Protein AF-A0A7W6P1G5-F1 (afdb_monomer)

Sequence (69 aa):
MMPLRTIAPRNIQATEDVIRAAQWLAERRGEAFGAAVSTVKARFGISAVEAADAIELALQMRTVRRAFG

Secondary structure (DSSP, 8-state):
---------------HHHHHHHHHHHHSTT--HHHHHHHHHHHH---HHHHHHHHHHHHHHHHHHHH--

Mean predicted aligned error: 9.22 Å

Radius of gyration: 12.97 Å; Cα contacts (8 Å, |Δi|>4): 47; chains: 1; bounding box: 31×23×42 Å

Foldseek 3Di:
DDDDPPPPLPPCPQDPLLCVLLVVLLPPPPDDLVVSLVVSCVPSVDDSVSSVSSVVSNVVVNVCVVVPD

Organism: NCBI:txid485907

Solvent-accessible surface area (backbone atoms only — not comparable to full-atom values): 4122 Å² total; per-residue (Å²): 136,81,79,79,78,76,75,65,79,70,85,67,82,63,47,72,59,31,51,52,47,10,51,57,53,42,68,51,78,86,67,61,66,80,66,44,37,61,53,45,24,71,71,62,72,47,51,76,66,46,31,51,52,15,50,56,49,14,52,51,52,46,48,50,53,65,75,77,98

pLDDT: mean 71.53, std 13.92, range [41.66, 86.69]

Structure (mmCIF, N/CA/C/O backbone):
data_AF-A0A7W6P1G5-F1
#
_entry.id   AF-A0A7W6P1G5-F1
#
loop_
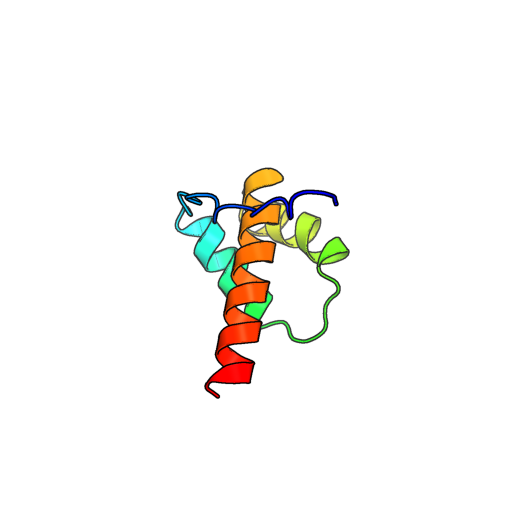_atom_site.group_PDB
_atom_site.id
_atom_site.type_symbol
_atom_site.label_atom_id
_atom_site.label_alt_id
_atom_site.label_comp_id
_atom_site.label_asym_id
_atom_site.label_entity_id
_atom_site.label_seq_id
_atom_site.pdbx_PDB_ins_code
_atom_site.Cartn_x
_atom_site.Cartn_y
_atom_site.Cartn_z
_atom_site.occupancy
_atom_site.B_iso_or_equiv
_atom_site.auth_seq_id
_atom_site.auth_comp_id
_atom_site.auth_asym_id
_atom_site.auth_atom_id
_atom_site.pdbx_PDB_model_num
ATOM 1 N N . MET A 1 1 ? -15.311 0.749 -32.344 1.00 52.81 1 MET A N 1
ATOM 2 C CA . MET A 1 1 ? -14.172 1.535 -31.826 1.00 52.81 1 MET A CA 1
ATOM 3 C C . MET A 1 1 ? -14.506 1.904 -30.386 1.00 52.81 1 MET A C 1
ATOM 5 O O . MET A 1 1 ? -15.354 2.757 -30.179 1.00 52.81 1 MET A O 1
ATOM 9 N N . MET A 1 2 ? -14.007 1.151 -29.400 1.00 41.66 2 MET A N 1
ATOM 10 C CA . MET A 1 2 ? -14.331 1.402 -27.988 1.00 41.66 2 MET A CA 1
ATOM 11 C C . MET A 1 2 ? -13.467 2.552 -27.457 1.00 41.66 2 MET A C 1
ATOM 13 O O . MET A 1 2 ? -12.261 2.535 -27.713 1.00 41.66 2 MET A O 1
ATOM 17 N N . PRO A 1 3 ? -14.035 3.546 -26.751 1.00 55.72 3 PRO A N 1
ATOM 18 C CA . PRO A 1 3 ? -13.238 4.612 -26.173 1.00 55.72 3 PRO A CA 1
ATOM 19 C C . PRO A 1 3 ? -12.362 4.019 -25.070 1.00 55.72 3 PRO A C 1
ATOM 21 O O . PRO A 1 3 ? -12.849 3.346 -24.159 1.00 55.72 3 PRO A O 1
ATOM 24 N N . LEU A 1 4 ? -11.056 4.259 -25.176 1.00 47.16 4 LEU A N 1
ATOM 25 C CA . LEU A 1 4 ? -10.112 4.024 -24.096 1.00 47.16 4 LEU A CA 1
ATOM 26 C C . LEU A 1 4 ? -10.647 4.778 -22.877 1.00 47.16 4 LEU A C 1
ATOM 28 O O . LEU A 1 4 ? -10.733 6.005 -22.888 1.00 47.16 4 LEU A O 1
ATOM 32 N N . ARG A 1 5 ? -11.076 4.039 -21.852 1.00 42.47 5 ARG A N 1
ATOM 33 C CA . ARG A 1 5 ? -11.428 4.597 -20.550 1.00 42.47 5 ARG A CA 1
ATOM 34 C C . ARG A 1 5 ? -10.137 5.177 -19.991 1.00 42.47 5 ARG A C 1
ATOM 36 O O . ARG A 1 5 ? -9.363 4.455 -19.371 1.00 42.47 5 ARG A O 1
ATOM 43 N N . THR A 1 6 ? -9.876 6.451 -20.273 1.00 47.06 6 THR A N 1
ATOM 44 C CA . THR A 1 6 ? -8.859 7.228 -19.575 1.00 47.06 6 THR A CA 1
ATOM 45 C C . THR A 1 6 ? -9.240 7.150 -18.108 1.00 47.06 6 THR A C 1
ATOM 47 O O . THR A 1 6 ? -10.194 7.787 -17.664 1.00 47.06 6 THR A O 1
ATOM 50 N N . ILE A 1 7 ? -8.559 6.277 -17.371 1.00 53.16 7 ILE A N 1
ATOM 51 C CA . ILE A 1 7 ? -8.572 6.284 -15.919 1.00 53.16 7 ILE A CA 1
ATOM 52 C C . ILE A 1 7 ? -7.868 7.598 -15.599 1.00 53.16 7 ILE A C 1
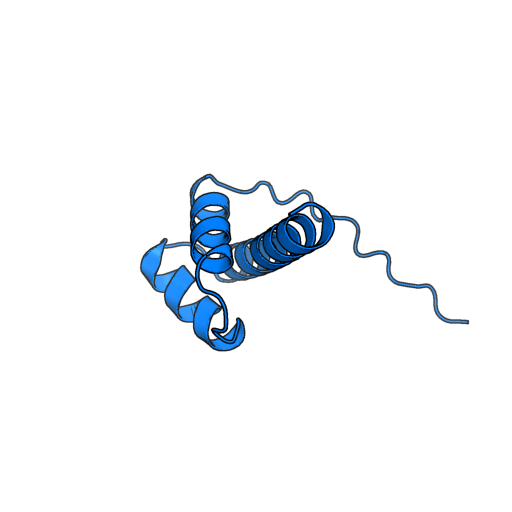ATOM 54 O O . ILE A 1 7 ? -6.642 7.668 -15.616 1.00 53.16 7 ILE A O 1
ATOM 58 N N . ALA A 1 8 ? -8.638 8.683 -15.475 1.00 45.06 8 ALA A N 1
ATOM 59 C CA . ALA A 1 8 ? -8.106 9.928 -14.950 1.00 45.06 8 ALA A CA 1
ATOM 60 C C . ALA A 1 8 ? -7.372 9.557 -13.658 1.00 45.06 8 ALA A C 1
ATOM 62 O O . ALA A 1 8 ? -7.923 8.739 -12.907 1.00 45.06 8 ALA A O 1
ATOM 63 N N . PRO A 1 9 ? -6.152 10.074 -13.409 1.00 49.72 9 PRO A N 1
ATOM 64 C CA . PRO A 1 9 ? -5.510 9.837 -12.131 1.00 49.72 9 PRO A CA 1
ATOM 65 C C . PRO A 1 9 ? -6.537 10.264 -11.094 1.00 49.72 9 PRO A C 1
ATOM 67 O O . PRO A 1 9 ? -6.955 11.427 -11.078 1.00 49.72 9 PRO A O 1
ATOM 70 N N . ARG A 1 10 ? -7.043 9.302 -10.308 1.00 56.22 10 ARG A N 1
ATOM 71 C CA . ARG A 1 10 ? -7.866 9.661 -9.161 1.00 56.22 10 ARG A CA 1
ATOM 72 C C . ARG A 1 10 ? -7.013 10.682 -8.427 1.00 56.22 10 ARG A C 1
ATOM 74 O O . ARG A 1 10 ? -5.813 10.466 -8.254 1.00 56.22 10 ARG A O 1
ATOM 81 N N . ASN A 1 11 ? -7.594 11.828 -8.095 1.00 52.97 11 ASN A N 1
ATOM 82 C CA . ASN A 1 11 ? -6.966 12.716 -7.138 1.00 52.97 11 ASN A CA 1
ATOM 83 C C . ASN A 1 11 ? -7.011 11.940 -5.820 1.00 52.97 11 ASN A C 1
ATOM 85 O O . ASN A 1 11 ? -7.978 12.021 -5.067 1.00 52.97 11 ASN A O 1
ATOM 89 N N . ILE A 1 12 ? -6.054 11.022 -5.665 1.00 58.03 12 ILE A N 1
ATOM 90 C CA . ILE A 1 12 ? -5.866 10.239 -4.467 1.00 58.03 12 ILE A CA 1
ATOM 91 C C . ILE A 1 12 ? -5.431 11.312 -3.496 1.00 58.03 12 ILE A C 1
ATOM 93 O O . ILE A 1 12 ? -4.299 11.795 -3.558 1.00 58.03 12 ILE A O 1
ATOM 97 N N . GLN A 1 13 ? -6.357 11.740 -2.648 1.00 61.66 13 GLN A N 1
ATOM 98 C CA . GLN A 1 13 ? -6.032 12.523 -1.476 1.00 61.66 13 GLN A CA 1
ATOM 99 C C . GLN A 1 13 ? -5.284 11.561 -0.551 1.00 61.66 13 GLN A C 1
ATOM 101 O O . GLN A 1 13 ? -5.850 10.974 0.366 1.00 61.66 13 GLN A O 1
ATOM 106 N N . ALA A 1 14 ? -4.036 11.274 -0.931 1.00 64.81 14 ALA A N 1
ATOM 107 C CA . ALA A 1 14 ? -3.215 10.247 -0.340 1.00 64.81 14 ALA A CA 1
ATOM 108 C C . ALA A 1 14 ? -2.850 10.762 1.039 1.00 64.81 14 ALA A C 1
ATOM 110 O O . ALA A 1 14 ? -2.030 11.670 1.189 1.00 64.81 14 ALA A O 1
ATOM 111 N N . THR A 1 15 ? -3.525 10.212 2.040 1.00 77.44 15 THR A N 1
ATOM 112 C CA . THR A 1 15 ? -3.152 10.397 3.432 1.00 77.44 15 THR A CA 1
ATOM 113 C C . THR A 1 15 ? -1.703 9.952 3.605 1.00 77.44 15 THR A C 1
ATOM 115 O O . THR A 1 15 ? -1.172 9.147 2.829 1.00 77.44 15 THR A O 1
ATOM 118 N N . GLU A 1 16 ? -1.028 10.493 4.615 1.00 82.12 16 GLU A N 1
ATOM 119 C CA . GLU A 1 16 ? 0.379 10.167 4.858 1.00 82.12 16 GLU A CA 1
ATOM 120 C C . GLU A 1 16 ? 0.593 8.645 4.996 1.00 82.12 16 GLU A C 1
ATOM 122 O O . GLU A 1 16 ? 1.596 8.107 4.525 1.00 82.12 16 GLU A O 1
ATOM 127 N N . ASP A 1 17 ? -0.403 7.933 5.528 1.00 82.88 17 ASP A N 1
ATOM 128 C CA . ASP A 1 17 ? -0.411 6.476 5.655 1.00 82.88 17 ASP A CA 1
ATOM 129 C C . ASP A 1 17 ? -0.467 5.744 4.306 1.00 82.88 17 ASP A C 1
ATOM 131 O O . ASP A 1 17 ? 0.247 4.756 4.122 1.00 82.88 17 ASP A O 1
ATOM 135 N N . VAL A 1 18 ? -1.231 6.245 3.327 1.00 83.81 18 VAL A N 1
ATOM 136 C CA . VAL A 1 18 ? -1.269 5.69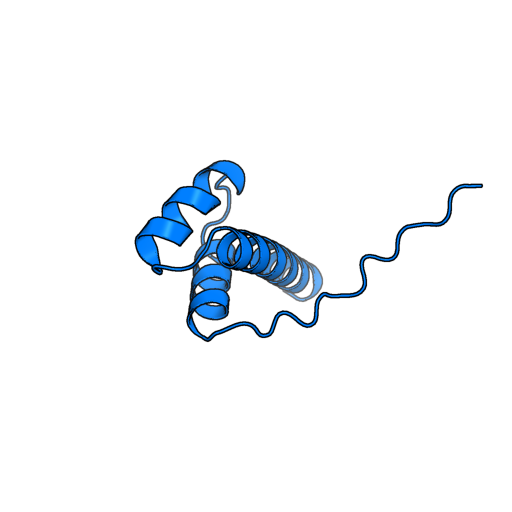8 1.955 1.00 83.81 18 VAL A CA 1
ATOM 137 C C . VAL A 1 18 ? 0.084 5.865 1.268 1.00 83.81 18 VAL A C 1
ATOM 139 O O . VAL A 1 18 ? 0.565 4.941 0.609 1.00 83.81 18 VAL A O 1
ATOM 142 N N . ILE A 1 19 ? 0.736 7.017 1.451 1.00 84.69 19 ILE A N 1
ATOM 143 C CA . ILE A 1 19 ? 2.061 7.286 0.876 1.00 84.69 19 ILE A CA 1
ATOM 144 C C . ILE A 1 19 ? 3.115 6.371 1.512 1.00 84.69 19 ILE A C 1
ATOM 146 O O . ILE A 1 19 ? 3.904 5.750 0.794 1.00 84.69 19 ILE A O 1
ATOM 150 N N . ARG A 1 20 ? 3.109 6.232 2.844 1.00 85.25 20 ARG A N 1
ATOM 151 C CA . ARG A 1 20 ? 4.016 5.327 3.571 1.00 85.25 20 ARG A CA 1
ATOM 152 C C . ARG A 1 20 ? 3.798 3.867 3.167 1.00 85.25 20 ARG A C 1
ATOM 154 O O . ARG A 1 20 ? 4.768 3.146 2.929 1.00 85.25 20 ARG A O 1
ATOM 161 N N . ALA A 1 21 ? 2.544 3.443 3.024 1.00 86.69 21 ALA A N 1
ATOM 162 C CA . ALA A 1 21 ? 2.188 2.120 2.525 1.00 86.69 21 ALA A CA 1
ATOM 163 C C . ALA A 1 21 ? 2.709 1.881 1.100 1.00 86.69 21 ALA A C 1
ATOM 165 O O . ALA A 1 21 ? 3.299 0.835 0.820 1.00 86.69 21 ALA A O 1
ATOM 166 N N . ALA A 1 22 ? 2.540 2.857 0.208 1.00 85.56 22 ALA A N 1
ATOM 167 C CA . ALA A 1 22 ? 3.002 2.777 -1.171 1.00 85.56 22 ALA A CA 1
ATOM 168 C C . ALA A 1 22 ? 4.529 2.685 -1.280 1.00 85.56 22 ALA A C 1
ATOM 170 O O . ALA A 1 22 ? 5.046 1.864 -2.036 1.00 85.56 22 ALA A O 1
ATOM 171 N N . GLN A 1 23 ? 5.261 3.484 -0.502 1.00 85.25 23 GLN A N 1
ATOM 172 C CA . GLN A 1 23 ? 6.725 3.430 -0.450 1.00 85.25 23 GLN A CA 1
ATOM 173 C C . GLN A 1 23 ? 7.212 2.072 0.060 1.00 85.25 23 GLN A C 1
ATOM 175 O O . GLN A 1 23 ? 8.046 1.431 -0.583 1.00 85.25 23 GLN A O 1
ATOM 180 N N . TRP A 1 24 ? 6.615 1.586 1.151 1.00 86.19 24 TRP A N 1
ATOM 181 C CA . TRP A 1 24 ? 6.913 0.268 1.708 1.00 86.19 24 TRP A CA 1
ATOM 182 C C . TRP A 1 24 ? 6.667 -0.858 0.689 1.00 86.19 24 TRP A C 1
ATOM 184 O O . TRP A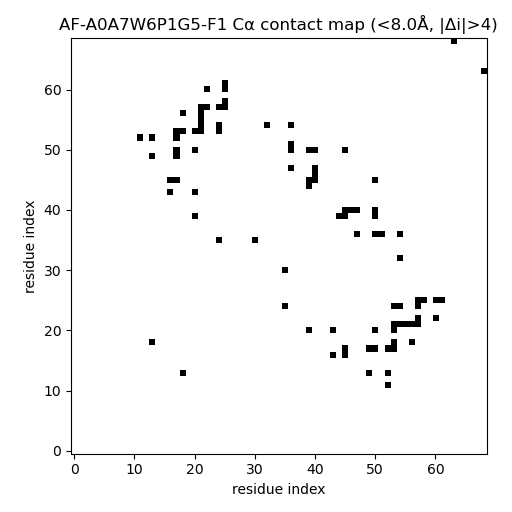 1 24 ? 7.478 -1.775 0.550 1.00 86.19 24 TRP A O 1
ATOM 194 N N . LEU A 1 25 ? 5.586 -0.773 -0.094 1.00 83.44 25 LEU A N 1
ATOM 195 C CA . LEU A 1 25 ? 5.320 -1.703 -1.195 1.00 83.44 25 LEU A CA 1
ATOM 196 C C . LEU A 1 25 ? 6.307 -1.561 -2.356 1.00 83.44 25 LEU A C 1
ATOM 198 O O . LEU A 1 25 ? 6.720 -2.562 -2.951 1.00 83.44 25 LEU A O 1
ATOM 202 N N . ALA A 1 26 ? 6.688 -0.335 -2.709 1.00 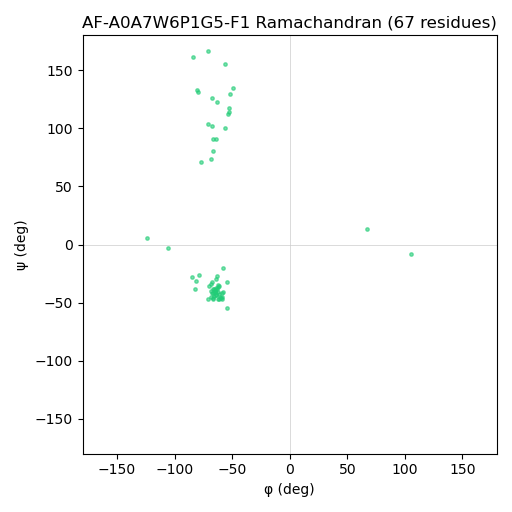81.38 26 ALA A N 1
ATOM 203 C CA . ALA A 1 26 ? 7.624 -0.071 -3.793 1.00 81.38 26 ALA A CA 1
ATOM 204 C C . ALA A 1 26 ? 9.003 -0.691 -3.508 1.00 81.38 26 ALA A C 1
ATOM 206 O O . ALA A 1 26 ? 9.631 -1.205 -4.437 1.00 81.38 26 ALA A O 1
ATOM 207 N N . GLU A 1 27 ? 9.424 -0.718 -2.240 1.00 81.25 27 GLU A N 1
ATOM 208 C CA . GLU A 1 27 ? 10.670 -1.336 -1.768 1.00 81.25 27 GLU A CA 1
ATOM 209 C C . GLU A 1 27 ? 10.661 -2.872 -1.831 1.00 81.25 27 GLU A C 1
ATOM 211 O O . GLU A 1 27 ? 11.678 -3.481 -2.169 1.00 81.25 27 GLU A O 1
ATOM 216 N N . ARG A 1 28 ? 9.516 -3.522 -1.578 1.00 76.06 28 ARG A N 1
ATOM 217 C CA . ARG A 1 28 ? 9.389 -4.995 -1.567 1.00 76.06 28 ARG A CA 1
ATOM 218 C C . ARG A 1 28 ? 9.346 -5.597 -2.972 1.00 76.06 28 ARG A C 1
ATOM 220 O O . ARG A 1 28 ? 8.306 -6.058 -3.445 1.00 76.06 28 ARG A O 1
ATOM 227 N N . ARG A 1 29 ? 10.475 -5.583 -3.682 1.00 58.53 29 ARG A N 1
ATOM 228 C CA . ARG A 1 29 ? 10.617 -6.169 -5.027 1.00 58.53 29 ARG A CA 1
ATOM 229 C C . ARG A 1 29 ? 10.147 -7.636 -5.038 1.00 58.53 29 ARG A C 1
ATOM 231 O O . ARG A 1 29 ? 10.753 -8.480 -4.394 1.00 58.53 29 ARG A O 1
ATOM 238 N N . GLY A 1 30 ? 9.100 -7.932 -5.813 1.00 57.69 30 GLY A N 1
ATOM 239 C CA . GLY A 1 30 ? 8.703 -9.308 -6.153 1.00 57.69 30 GLY A CA 1
ATOM 240 C C . GLY A 1 30 ? 7.473 -9.884 -5.446 1.00 57.69 30 GLY A C 1
ATOM 241 O O . GLY A 1 30 ? 7.007 -10.937 -5.866 1.00 57.69 30 GLY A O 1
ATOM 242 N N . GLU A 1 31 ? 6.898 -9.220 -4.439 1.00 56.41 31 GLU A N 1
ATOM 243 C CA . GLU A 1 31 ? 5.682 -9.730 -3.787 1.00 56.41 31 GLU A CA 1
ATOM 244 C C . GLU A 1 31 ? 4.434 -9.403 -4.628 1.00 56.41 31 GLU A C 1
ATOM 246 O O . GLU A 1 31 ? 4.260 -8.272 -5.096 1.00 56.41 31 GLU A O 1
ATOM 251 N N . ALA A 1 32 ? 3.583 -10.405 -4.868 1.00 59.50 32 ALA A N 1
ATOM 252 C CA . ALA A 1 32 ? 2.347 -10.231 -5.622 1.00 59.50 32 ALA A CA 1
ATOM 253 C C . ALA A 1 32 ? 1.413 -9.272 -4.868 1.00 59.50 32 ALA A C 1
ATOM 255 O O . ALA A 1 32 ? 1.033 -9.531 -3.725 1.00 59.50 32 ALA A O 1
ATOM 256 N N . PHE A 1 33 ? 1.007 -8.178 -5.521 1.00 64.38 33 PHE A N 1
ATOM 257 C CA . PHE A 1 33 ? 0.206 -7.117 -4.896 1.00 64.38 33 PHE A CA 1
ATOM 258 C C . PHE A 1 33 ? -1.131 -7.610 -4.307 1.00 64.38 33 PHE A C 1
ATOM 260 O O . PHE A 1 33 ? -1.670 -6.980 -3.403 1.00 64.38 33 PHE A O 1
ATOM 267 N N . GLY A 1 34 ? -1.635 -8.766 -4.753 1.00 60.50 34 GLY A N 1
ATOM 268 C CA . GLY A 1 34 ? -2.827 -9.399 -4.182 1.00 60.50 34 GLY A CA 1
ATOM 269 C C . GLY A 1 34 ? -2.669 -9.816 -2.713 1.00 60.50 34 GLY A C 1
ATOM 270 O O . GLY A 1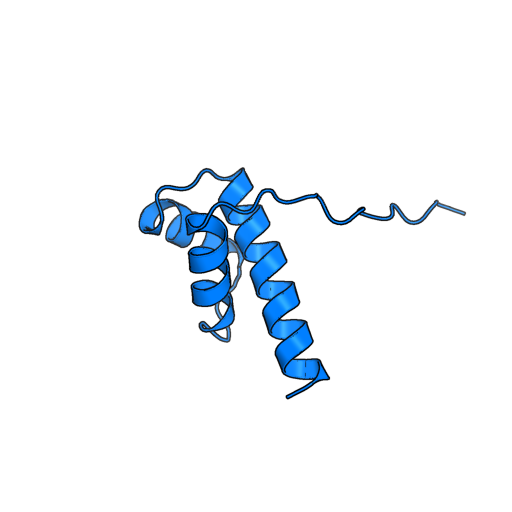 34 ? -3.591 -9.618 -1.930 1.00 60.50 34 GLY A O 1
ATOM 271 N N . ALA A 1 35 ? -1.496 -10.320 -2.309 1.00 61.72 35 ALA A N 1
ATOM 272 C CA . ALA A 1 35 ? -1.214 -10.643 -0.903 1.00 61.72 35 ALA A CA 1
ATOM 273 C C . ALA A 1 35 ? -0.879 -9.386 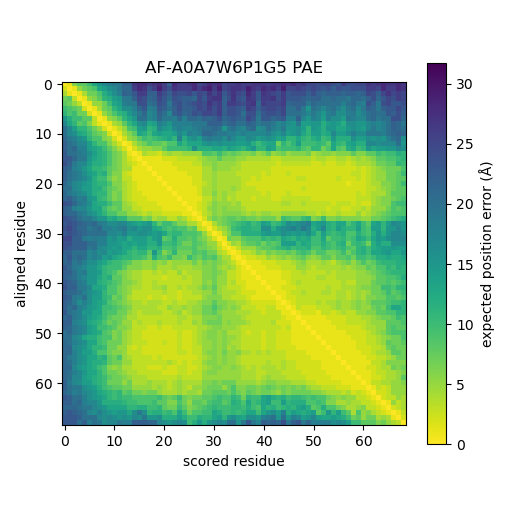-0.080 1.00 61.72 35 ALA A C 1
ATOM 275 O O . ALA A 1 35 ? -1.115 -9.327 1.127 1.00 61.72 35 ALA A O 1
ATOM 276 N N . ALA A 1 36 ? -0.371 -8.352 -0.752 1.00 68.44 36 ALA A N 1
ATOM 277 C CA . ALA A 1 36 ? 0.003 -7.094 -0.133 1.00 68.44 36 ALA A CA 1
ATOM 278 C C . ALA A 1 36 ? -1.190 -6.286 0.398 1.00 68.44 36 ALA A C 1
ATOM 280 O O . ALA A 1 36 ? -1.020 -5.622 1.415 1.00 68.44 36 ALA A O 1
ATOM 281 N N . VAL A 1 37 ? -2.380 -6.352 -0.219 1.00 71.56 37 VAL A N 1
ATOM 282 C CA . VAL A 1 37 ? -3.565 -5.592 0.242 1.00 71.56 37 VAL A CA 1
ATOM 283 C C . VAL A 1 37 ? -3.858 -5.888 1.711 1.00 71.56 37 VAL A C 1
ATOM 285 O O . VAL A 1 37 ? -3.907 -4.971 2.525 1.00 71.56 37 VAL A O 1
ATOM 288 N N . SER A 1 38 ? -4.017 -7.165 2.067 1.00 77.31 38 SER A N 1
ATOM 289 C CA . SER A 1 38 ? -4.354 -7.580 3.434 1.00 77.31 38 SER A CA 1
ATOM 290 C C . SER A 1 38 ? -3.265 -7.190 4.432 1.00 77.31 38 SER A C 1
ATOM 292 O O . SER A 1 38 ? -3.564 -6.693 5.516 1.00 77.31 38 SER A O 1
ATOM 294 N N . THR A 1 39 ? -2.001 -7.357 4.042 1.00 81.31 39 THR A N 1
ATOM 295 C CA . THR A 1 39 ? -0.837 -7.017 4.868 1.00 81.31 39 THR A CA 1
ATOM 296 C C . THR A 1 39 ? -0.727 -5.516 5.110 1.00 81.31 39 THR A C 1
ATOM 298 O O . THR A 1 39 ? -0.500 -5.087 6.237 1.00 81.31 39 THR A O 1
ATOM 301 N N . VAL A 1 40 ? -0.919 -4.702 4.075 1.00 81.75 40 VAL A N 1
ATOM 302 C CA . VAL A 1 40 ? -0.866 -3.239 4.162 1.00 81.75 40 VAL A CA 1
ATOM 303 C C . VAL A 1 40 ? -2.033 -2.711 4.986 1.00 81.75 40 VAL A C 1
ATOM 305 O O . VAL A 1 40 ? -1.839 -1.873 5.861 1.00 81.75 40 VAL A O 1
ATOM 308 N N . LYS A 1 41 ? -3.226 -3.267 4.780 1.00 84.88 41 LYS A N 1
ATOM 309 C CA . LYS A 1 41 ? -4.422 -2.927 5.548 1.00 84.88 41 LYS A CA 1
ATOM 310 C C . LYS A 1 41 ? -4.221 -3.194 7.046 1.00 84.88 41 LYS A C 1
ATOM 312 O O . LYS A 1 41 ? -4.490 -2.328 7.870 1.00 84.88 41 LYS A O 1
ATOM 317 N N . ALA A 1 42 ? -3.677 -4.363 7.396 1.00 83.19 42 ALA A N 1
ATOM 318 C CA . ALA A 1 42 ? -3.367 -4.720 8.781 1.00 83.19 42 ALA A CA 1
ATOM 319 C C . ALA A 1 42 ? -2.213 -3.892 9.375 1.00 83.19 42 ALA A C 1
ATOM 321 O O . ALA A 1 42 ? -2.215 -3.601 10.567 1.00 83.19 42 ALA A O 1
ATOM 322 N N . ARG A 1 43 ? -1.221 -3.516 8.559 1.00 84.81 43 ARG A N 1
ATOM 323 C CA . ARG A 1 43 ? -0.012 -2.822 9.021 1.00 84.81 43 ARG A CA 1
ATOM 324 C C . ARG A 1 43 ? -0.192 -1.318 9.198 1.00 84.81 43 ARG A C 1
ATOM 326 O O . ARG A 1 43 ? 0.384 -0.760 10.124 1.00 84.81 43 ARG A O 1
ATOM 333 N N . PHE A 1 44 ? -0.937 -0.680 8.305 1.00 85.88 44 PHE A N 1
ATOM 334 C CA . PHE A 1 44 ? -1.111 0.773 8.282 1.00 85.88 44 PHE A CA 1
ATOM 335 C C . PHE A 1 44 ? -2.492 1.206 8.788 1.00 85.88 44 PHE A C 1
ATOM 337 O O . PHE A 1 44 ? -2.754 2.395 8.882 1.00 85.88 44 PHE A O 1
ATOM 344 N N . GLY A 1 45 ? -3.382 0.262 9.118 1.00 85.88 45 GLY A N 1
ATOM 345 C CA . GLY A 1 45 ? -4.721 0.569 9.631 1.00 85.88 45 GLY A CA 1
ATOM 346 C C . GLY A 1 45 ? -5.645 1.245 8.611 1.00 85.88 45 GLY A C 1
ATOM 347 O O . GLY A 1 45 ? -6.688 1.767 8.993 1.00 85.88 45 GLY A O 1
ATOM 348 N N . ILE A 1 46 ? -5.275 1.233 7.328 1.00 84.94 46 ILE A N 1
ATOM 349 C CA . ILE A 1 46 ? -6.005 1.909 6.252 1.00 84.94 46 ILE A CA 1
ATOM 350 C C . ILE A 1 46 ? -7.161 1.059 5.715 1.00 84.94 46 ILE A C 1
ATOM 352 O O . ILE A 1 46 ? -7.220 -0.159 5.901 1.00 84.94 46 ILE A O 1
ATOM 356 N N . SER A 1 47 ? -8.105 1.693 5.026 1.00 85.38 47 SER A N 1
ATOM 357 C CA . SER A 1 47 ? -9.228 1.019 4.376 1.00 85.38 47 SER A CA 1
ATOM 358 C C . SER A 1 47 ? -8.793 0.201 3.150 1.00 85.38 47 SER A C 1
ATOM 360 O O . SER A 1 47 ? -7.688 0.326 2.625 1.00 85.38 47 SER A O 1
ATOM 362 N N . ALA A 1 48 ? -9.686 -0.662 2.655 1.00 82.19 48 ALA A N 1
ATOM 363 C CA . ALA A 1 48 ? -9.409 -1.453 1.453 1.00 82.19 48 ALA A CA 1
ATOM 364 C C . ALA A 1 48 ? -9.236 -0.585 0.189 1.00 82.19 48 ALA A C 1
ATOM 366 O O . ALA A 1 48 ? -8.490 -0.966 -0.709 1.00 82.19 48 ALA A O 1
ATOM 367 N N . VAL A 1 49 ? -9.904 0.574 0.134 1.00 84.38 49 VAL A N 1
ATOM 368 C CA . VAL A 1 49 ? -9.779 1.536 -0.973 1.00 84.38 49 VAL A CA 1
ATOM 369 C C . VAL A 1 49 ? -8.408 2.206 -0.927 1.00 84.38 49 VAL A C 1
ATOM 371 O O . VAL A 1 49 ? -7.692 2.201 -1.920 1.00 84.38 49 VAL A O 1
ATOM 374 N N . GLU A 1 50 ? -7.993 2.666 0.252 1.00 83.25 50 GLU A N 1
ATOM 375 C CA . GLU A 1 50 ? -6.669 3.257 0.478 1.00 83.25 50 GLU A CA 1
ATOM 376 C C . GLU A 1 50 ? -5.529 2.267 0.215 1.00 83.25 50 GLU A C 1
ATOM 378 O O . GLU A 1 50 ? -4.498 2.633 -0.343 1.00 83.25 50 GLU A O 1
ATOM 383 N N . ALA A 1 51 ? -5.714 0.989 0.556 1.00 83.62 51 ALA A N 1
ATOM 384 C CA . ALA A 1 51 ? -4.748 -0.054 0.226 1.00 83.62 51 ALA A CA 1
ATOM 385 C C . ALA A 1 51 ? -4.628 -0.282 -1.292 1.00 83.62 51 ALA A C 1
ATOM 387 O O . ALA A 1 51 ? -3.524 -0.503 -1.791 1.00 83.62 51 ALA A O 1
ATOM 388 N N . ALA A 1 52 ? -5.738 -0.210 -2.034 1.00 82.75 52 ALA A N 1
ATOM 389 C CA . ALA A 1 52 ? -5.715 -0.286 -3.494 1.00 82.75 52 ALA A CA 1
ATOM 390 C C . ALA A 1 52 ? -5.012 0.935 -4.109 1.00 82.75 52 ALA A C 1
ATOM 392 O O . ALA A 1 52 ? -4.185 0.776 -5.008 1.00 82.75 52 ALA A O 1
ATOM 393 N N . ASP A 1 53 ? -5.272 2.129 -3.575 1.00 84.31 53 ASP A N 1
ATOM 394 C CA . ASP A 1 53 ? -4.616 3.363 -4.008 1.00 84.31 53 ASP A CA 1
ATOM 395 C C . ASP A 1 53 ? -3.105 3.328 -3.702 1.00 84.31 53 ASP A C 1
ATOM 397 O O . ASP A 1 53 ? -2.293 3.681 -4.557 1.00 84.31 53 ASP A O 1
ATOM 401 N N . ALA A 1 54 ? -2.695 2.802 -2.541 1.00 84.31 54 ALA A N 1
ATOM 402 C CA . ALA A 1 54 ? -1.285 2.603 -2.194 1.00 84.31 54 ALA A CA 1
ATOM 403 C C . ALA A 1 54 ? -0.568 1.639 -3.158 1.00 84.31 54 ALA A C 1
ATOM 405 O O . ALA A 1 54 ? 0.604 1.836 -3.482 1.00 84.31 54 ALA A O 1
ATOM 406 N N . ILE A 1 55 ? -1.259 0.604 -3.646 1.00 82.38 55 ILE A N 1
ATOM 407 C CA . ILE A 1 55 ? -0.723 -0.333 -4.646 1.00 82.38 55 ILE A CA 1
ATOM 408 C C . ILE A 1 55 ? -0.542 0.350 -6.000 1.00 82.38 55 ILE A C 1
ATOM 410 O O . ILE A 1 55 ? 0.505 0.187 -6.631 1.00 82.38 55 ILE A O 1
ATOM 414 N N . GLU A 1 56 ? -1.538 1.119 -6.440 1.00 82.75 56 GLU A N 1
ATOM 415 C CA . GLU A 1 56 ? -1.466 1.896 -7.679 1.00 82.75 56 GLU A CA 1
ATOM 416 C C . GLU A 1 56 ? -0.284 2.880 -7.628 1.00 82.75 56 GLU A C 1
ATOM 418 O O . GLU A 1 56 ? 0.545 2.917 -8.543 1.00 82.75 56 GLU A O 1
ATOM 423 N N . LEU A 1 57 ? -0.125 3.580 -6.501 1.00 83.94 57 LEU A N 1
ATOM 424 C CA . LEU A 1 57 ? 0.977 4.509 -6.262 1.00 83.94 57 LEU A CA 1
ATOM 425 C C . LEU A 1 57 ? 2.341 3.788 -6.224 1.00 83.94 57 LEU A C 1
ATOM 427 O O . LEU A 1 57 ? 3.316 4.252 -6.817 1.00 83.94 57 LEU A O 1
ATOM 431 N N . ALA A 1 58 ? 2.422 2.611 -5.596 1.00 83.69 58 ALA A N 1
ATOM 432 C CA . ALA A 1 58 ? 3.640 1.801 -5.555 1.00 83.69 58 ALA A CA 1
ATOM 433 C C . ALA A 1 58 ? 4.068 1.303 -6.948 1.00 83.69 58 ALA A C 1
ATOM 435 O O . ALA A 1 58 ? 5.263 1.260 -7.260 1.00 83.69 58 ALA A O 1
ATOM 436 N N . LEU A 1 59 ? 3.109 0.938 -7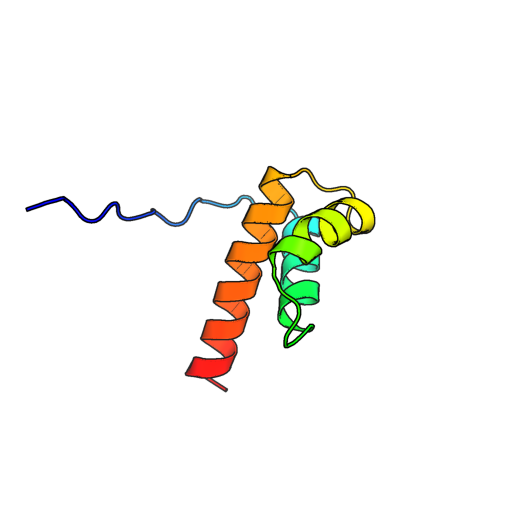.806 1.00 80.06 59 LEU A N 1
ATOM 437 C CA . LEU A 1 59 ? 3.359 0.557 -9.200 1.00 80.06 59 LEU A CA 1
ATOM 438 C C . LEU A 1 59 ? 3.917 1.729 -10.012 1.00 80.06 59 LEU A C 1
ATOM 440 O O . LEU A 1 59 ? 4.886 1.555 -10.759 1.00 80.06 59 LEU A O 1
ATOM 444 N N . GLN A 1 60 ? 3.357 2.925 -9.831 1.00 79.50 60 GLN A N 1
ATOM 445 C CA . GLN A 1 60 ? 3.874 4.147 -10.446 1.00 79.50 60 GLN A CA 1
ATOM 446 C C . GLN A 1 60 ? 5.302 4.438 -9.969 1.00 79.50 60 GLN A C 1
ATOM 448 O O . GLN A 1 60 ? 6.193 4.618 -10.798 1.00 79.50 60 GLN A O 1
ATOM 453 N N . MET A 1 61 ? 5.567 4.365 -8.660 1.00 78.56 61 MET A N 1
ATOM 454 C CA . MET A 1 61 ? 6.912 4.541 -8.094 1.00 78.56 61 MET A CA 1
ATOM 455 C C . MET A 1 61 ? 7.925 3.533 -8.655 1.00 78.56 61 MET A C 1
ATOM 457 O O . MET A 1 61 ? 9.051 3.907 -8.986 1.00 78.56 61 MET A O 1
ATOM 461 N N . ARG A 1 62 ? 7.542 2.258 -8.813 1.00 73.88 62 ARG A N 1
ATOM 462 C CA . ARG A 1 62 ? 8.402 1.242 -9.450 1.00 73.88 62 ARG A CA 1
ATOM 463 C C . ARG A 1 62 ? 8.674 1.543 -10.917 1.00 73.88 62 ARG A C 1
ATOM 465 O O . ARG A 1 62 ? 9.787 1.304 -11.380 1.00 73.88 62 ARG A O 1
ATOM 472 N N . THR A 1 63 ? 7.669 2.031 -11.635 1.00 70.38 63 THR A N 1
ATOM 473 C CA . THR A 1 63 ? 7.787 2.389 -13.052 1.00 70.38 63 THR A CA 1
ATOM 474 C C . THR A 1 63 ? 8.725 3.578 -13.224 1.00 70.38 63 THR A C 1
ATOM 476 O O . THR A 1 63 ? 9.662 3.492 -14.010 1.00 70.38 63 THR A O 1
ATOM 479 N N . VAL A 1 64 ? 8.559 4.629 -12.415 1.00 65.06 64 VAL A N 1
ATOM 480 C CA . VAL A 1 64 ? 9.456 5.794 -12.400 1.00 65.06 64 VAL A CA 1
ATOM 481 C C . VAL A 1 64 ? 10.890 5.377 -12.064 1.00 65.06 64 VAL A C 1
ATOM 483 O O . VAL A 1 64 ? 11.807 5.738 -12.794 1.00 65.06 64 VAL A O 1
ATOM 486 N N . ARG A 1 65 ? 11.099 4.536 -11.038 1.00 63.00 65 ARG A N 1
ATOM 487 C CA . ARG A 1 65 ? 12.438 4.015 -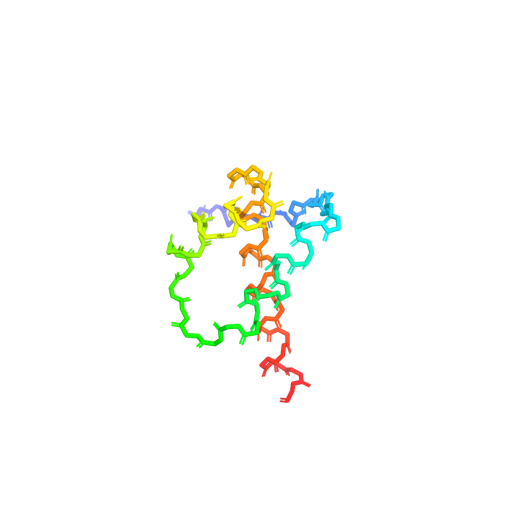10.692 1.00 63.00 65 ARG A CA 1
ATOM 488 C C . ARG A 1 65 ? 13.067 3.147 -11.785 1.00 63.00 65 ARG A C 1
ATOM 490 O O . ARG A 1 65 ? 14.282 3.049 -11.831 1.00 63.00 65 ARG A O 1
ATOM 497 N N . ARG A 1 66 ? 12.273 2.482 -12.630 1.00 59.72 66 ARG A N 1
ATOM 498 C CA . ARG A 1 66 ? 12.779 1.716 -13.785 1.00 59.72 66 ARG A CA 1
ATOM 499 C C . ARG A 1 66 ? 13.069 2.588 -15.002 1.00 59.72 66 ARG A C 1
ATOM 501 O O . ARG A 1 66 ? 13.914 2.214 -15.799 1.00 59.72 66 ARG A O 1
ATOM 508 N N . ALA A 1 67 ? 12.321 3.672 -15.176 1.00 59.66 67 ALA A N 1
ATOM 509 C CA . ALA A 1 67 ? 12.434 4.548 -16.337 1.00 59.66 67 ALA A CA 1
ATOM 510 C C . ALA A 1 67 ? 13.536 5.611 -16.181 1.00 59.66 67 ALA A C 1
ATOM 512 O O . ALA A 1 67 ? 14.089 6.049 -17.183 1.00 59.66 67 ALA A O 1
ATOM 513 N N . PHE A 1 68 ? 13.844 6.017 -14.945 1.00 53.28 68 PHE A N 1
ATOM 514 C CA . PHE A 1 68 ? 14.793 7.096 -14.630 1.00 53.28 68 PHE A CA 1
ATOM 515 C C . PHE A 1 68 ? 15.941 6.670 -13.699 1.00 53.28 68 PHE A C 1
ATOM 517 O O . PHE A 1 68 ? 16.698 7.528 -13.246 1.00 53.28 68 PHE A O 1
ATOM 524 N N . GLY A 1 69 ? 16.030 5.381 -13.362 1.00 50.44 69 GLY A N 1
ATOM 525 C CA . GLY A 1 69 ? 17.091 4.806 -12.530 1.00 50.44 69 GLY A CA 1
ATOM 526 C C . GLY A 1 69 ? 18.141 4.082 -13.351 1.00 50.44 69 GLY A C 1
ATOM 527 O O . GLY A 1 69 ? 17.761 3.491 -14.386 1.00 50.44 69 GLY A O 1
#

Nearest PDB structures (foldseek):
  6z1a-assembly1_B  TM=6.029E-01  e=4.845E+00  Staphylococcus aureus
  2ly9-assembly1_A  TM=5.978E-01  e=7.281E+00  Homo sapiens
  2dms-assembly1_A  TM=5.356E-01  e=8.180E+00  Mus musculus
  2cra-assembly1_A  TM=5.197E-01  e=8.670E+00  Homo sapiens